Protein AF-A0A847SIV6-F1 (afdb_monomer)

Sequence (59 aa):
MKFINYLESIAGISVYPMASLLLLFTFFVGASLWAFKADKKMVDHISRIPLDNNDDHSL

pLDDT: mean 76.64, std 14.75, range [47.06, 96.88]

Organism: NCBI:txid634771

Solvent-accessible surface area (backbone atoms only — not comparable to full-atom values): 3693 Å² total; per-residue (Å²): 127,76,62,62,62,58,50,66,69,40,85,69,56,71,51,57,65,54,51,51,51,50,52,55,50,49,51,53,52,54,51,48,59,49,48,62,60,54,50,57,62,54,50,58,54,58,72,63,51,75,77,85,75,72,85,72,90,73,134

Secondary structure (DSSP, 8-state):
-HHHHHHHTSTTTTHHHHHHHHHHHHHHHHHHHHHHHHHHHHHHHHTTS----------

Foldseek 3Di:
DPVVVVCVVPPPSVVVVVVVVVVVVVVVVVVVVVVVVVVVVVVVVVVPPPPPPPPVPDD

Radius of gyration: 26.7 Å; Cα contacts (8 Å, |Δi|>4): 2; chains: 1; bounding box: 62×11×73 Å

Structure (mmCIF, N/CA/C/O backbone):
data_AF-A0A847SIV6-F1
#
_entry.id   AF-A0A847SIV6-F1
#
loop_
_atom_site.group_PDB
_atom_site.id
_atom_site.type_symbol
_atom_site.label_atom_id
_atom_site.label_alt_id
_atom_site.label_comp_id
_atom_site.label_asym_id
_atom_site.label_entity_id
_atom_site.lab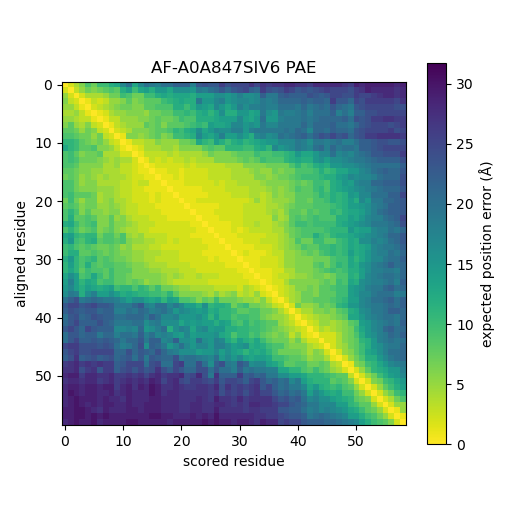el_seq_id
_atom_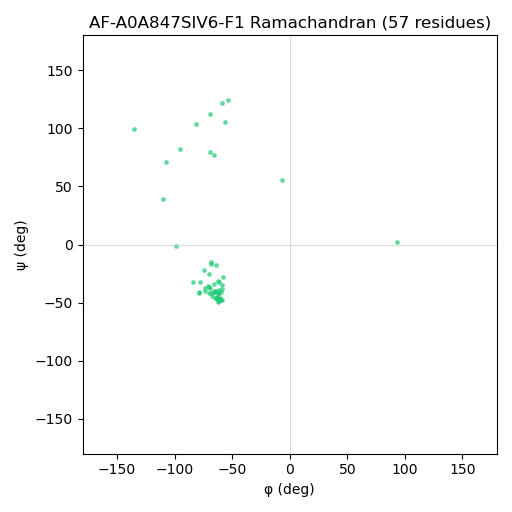site.pdbx_PDB_ins_code
_atom_site.Cartn_x
_atom_site.Cartn_y
_atom_site.Cartn_z
_atom_site.occupancy
_atom_site.B_iso_or_equiv
_atom_site.auth_seq_id
_atom_site.auth_comp_id
_atom_site.auth_asym_id
_atom_site.auth_atom_id
_atom_site.pdbx_PDB_model_num
ATOM 1 N N . MET A 1 1 ? -0.396 -1.628 32.573 1.00 57.62 1 MET A N 1
ATOM 2 C CA . MET A 1 1 ? -1.587 -2.326 32.031 1.00 57.62 1 MET A CA 1
ATOM 3 C C . MET A 1 1 ? -2.857 -1.459 31.940 1.00 57.62 1 MET A C 1
ATOM 5 O O . MET A 1 1 ? -3.805 -1.901 31.319 1.00 57.62 1 MET A O 1
ATOM 9 N N . LYS A 1 2 ? -2.910 -0.223 32.477 1.00 59.78 2 LYS A N 1
ATOM 10 C CA . LYS A 1 2 ? -4.132 0.620 32.461 1.00 59.78 2 LYS A CA 1
ATOM 11 C C . LYS A 1 2 ? -4.501 1.261 31.106 1.00 59.78 2 LYS A C 1
ATOM 13 O O . LYS A 1 2 ? -5.653 1.616 30.914 1.00 59.78 2 LYS A O 1
ATOM 18 N N . PHE A 1 3 ? -3.548 1.416 30.185 1.00 66.69 3 PHE A N 1
ATOM 19 C CA . PHE A 1 3 ? -3.758 2.181 28.944 1.00 66.69 3 PHE A CA 1
ATOM 20 C C . PHE A 1 3 ? -4.410 1.383 27.810 1.00 66.69 3 PHE A C 1
ATOM 22 O O . PHE A 1 3 ? -5.171 1.950 27.036 1.00 66.69 3 PHE A O 1
ATOM 29 N N . ILE A 1 4 ? -4.154 0.074 27.731 1.00 68.12 4 ILE A N 1
ATOM 30 C CA . ILE A 1 4 ? -4.670 -0.785 26.653 1.00 68.12 4 ILE A CA 1
ATOM 31 C C . ILE A 1 4 ? -6.206 -0.841 26.695 1.00 68.12 4 ILE A C 1
ATOM 33 O O . ILE A 1 4 ? -6.840 -0.564 25.684 1.00 68.12 4 ILE A O 1
ATOM 37 N N . ASN A 1 5 ? -6.805 -1.040 27.877 1.00 70.19 5 ASN A N 1
ATOM 38 C CA . ASN A 1 5 ? -8.267 -1.025 28.042 1.00 70.19 5 ASN A CA 1
ATOM 39 C C . ASN A 1 5 ? -8.903 0.332 27.704 1.00 70.19 5 ASN A C 1
ATOM 41 O O . ASN A 1 5 ? -10.040 0.380 27.249 1.00 70.19 5 ASN A O 1
ATOM 45 N N . TYR A 1 6 ? -8.189 1.439 27.933 1.00 73.69 6 TYR A N 1
ATOM 46 C CA . TYR A 1 6 ? -8.698 2.777 27.618 1.00 73.69 6 TYR A CA 1
ATOM 47 C C . TYR A 1 6 ? -8.771 3.005 26.108 1.00 73.69 6 TYR A C 1
ATOM 49 O O . TYR A 1 6 ? -9.707 3.636 25.635 1.00 73.69 6 TYR A O 1
ATOM 57 N N . LEU A 1 7 ? -7.800 2.474 25.361 1.00 72.75 7 LEU A N 1
ATOM 58 C CA . LEU A 1 7 ? -7.781 2.531 23.902 1.00 72.75 7 LEU A CA 1
ATOM 59 C C . LEU A 1 7 ? -8.805 1.576 23.289 1.00 72.75 7 LEU A C 1
ATOM 61 O O . LEU A 1 7 ? -9.487 1.960 22.349 1.00 72.75 7 LEU A O 1
ATOM 65 N N . GLU A 1 8 ? -8.960 0.373 23.844 1.00 71.81 8 GLU A N 1
ATO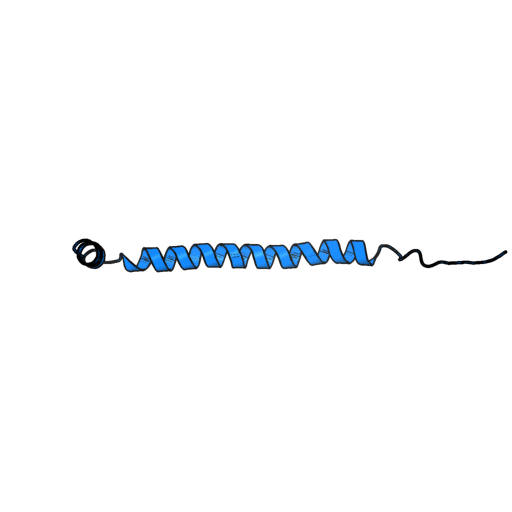M 66 C CA . GLU A 1 8 ? -9.960 -0.608 23.399 1.00 71.81 8 GLU A CA 1
ATOM 67 C C . GLU A 1 8 ? -11.401 -0.134 23.645 1.00 71.81 8 GLU A C 1
ATOM 69 O O . GLU A 1 8 ? -12.282 -0.370 22.821 1.00 71.81 8 GLU A O 1
ATOM 74 N N . SER A 1 9 ? -11.636 0.616 24.728 1.00 75.62 9 SER A N 1
ATOM 75 C CA . SER A 1 9 ? -12.929 1.258 24.997 1.00 75.62 9 SER A CA 1
ATOM 76 C C . SER A 1 9 ? -13.313 2.316 23.953 1.00 75.62 9 SER A C 1
ATOM 78 O O . SER A 1 9 ? -14.485 2.697 23.888 1.00 75.62 9 SER A O 1
ATOM 80 N N . ILE A 1 10 ? -12.361 2.817 23.155 1.00 79.31 10 ILE A N 1
ATOM 81 C CA . ILE A 1 10 ? -12.639 3.757 22.066 1.00 79.31 10 ILE A CA 1
ATOM 82 C C . ILE A 1 10 ? -13.116 2.944 20.861 1.00 79.31 10 ILE A C 1
ATOM 84 O O . ILE A 1 10 ? -12.331 2.319 20.143 1.00 79.31 10 ILE A O 1
ATOM 88 N N . ALA A 1 11 ? -14.429 2.971 20.626 1.00 78.31 11 ALA A N 1
ATOM 89 C CA . ALA A 1 11 ? -15.035 2.350 19.456 1.00 78.31 11 ALA A CA 1
ATOM 90 C C . ALA A 1 11 ? -14.356 2.863 18.170 1.00 78.31 11 ALA A C 1
ATOM 92 O O . ALA A 1 11 ? -14.288 4.067 17.930 1.00 78.31 11 ALA A O 1
ATOM 93 N N . GLY A 1 12 ? -13.837 1.945 17.348 1.00 77.50 12 GLY A N 1
ATOM 94 C CA . GLY A 1 12 ? -13.178 2.273 16.077 1.00 77.50 12 GLY A CA 1
ATOM 95 C C . GLY A 1 12 ? -11.653 2.442 16.130 1.00 77.50 12 GLY A C 1
ATOM 96 O O . GLY A 1 12 ? -11.051 2.689 15.086 1.00 77.50 12 GLY A O 1
ATOM 97 N N . ILE A 1 13 ? -10.996 2.247 17.283 1.00 86.25 13 ILE A N 1
ATOM 98 C CA . ILE A 1 13 ? -9.526 2.349 17.396 1.00 86.25 13 ILE A CA 1
ATOM 99 C C . ILE A 1 13 ? -8.768 1.382 16.463 1.00 86.25 13 ILE A C 1
ATOM 101 O O . ILE A 1 13 ? -7.664 1.682 16.011 1.00 86.25 13 ILE A O 1
ATOM 105 N N . SER A 1 14 ? -9.370 0.238 16.124 1.00 86.19 14 SER A N 1
ATOM 106 C CA . SER A 1 14 ? -8.792 -0.792 15.249 1.00 86.19 14 SER A CA 1
ATOM 107 C C . SER A 1 14 ? -8.643 -0.359 13.786 1.00 86.19 14 SER A C 1
ATOM 109 O O . SER A 1 14 ? -7.863 -0.964 13.047 1.00 86.19 14 SER A O 1
ATOM 111 N N . VAL A 1 15 ? -9.330 0.709 13.366 1.00 90.56 15 VAL A N 1
ATOM 112 C CA . VAL A 1 15 ? -9.233 1.243 12.000 1.00 90.56 15 VAL A CA 1
ATOM 113 C C . VAL A 1 15 ? -7.882 1.913 11.764 1.00 90.56 15 VAL A C 1
ATOM 115 O O . VAL A 1 15 ? -7.324 1.777 10.680 1.00 90.56 15 VAL A O 1
ATOM 118 N N . TYR A 1 16 ? -7.311 2.587 12.768 1.00 90.50 16 TYR A N 1
ATOM 119 C CA . TYR A 1 16 ? -6.042 3.304 12.607 1.00 90.50 16 TYR A CA 1
ATOM 120 C C . TYR A 1 16 ? -4.857 2.377 12.261 1.00 90.50 16 TYR A C 1
ATOM 122 O O . TYR A 1 16 ? -4.143 2.689 11.305 1.00 90.50 16 TYR A O 1
ATOM 130 N N . PRO A 1 17 ? -4.650 1.227 12.942 1.00 90.38 17 PRO A N 1
ATOM 131 C CA . PRO A 1 17 ? -3.641 0.243 12.545 1.00 90.38 17 PRO A CA 1
ATOM 132 C C . PRO A 1 17 ? -3.867 -0.357 11.151 1.00 90.38 17 PRO A C 1
ATOM 134 O O . PRO A 1 17 ? -2.915 -0.529 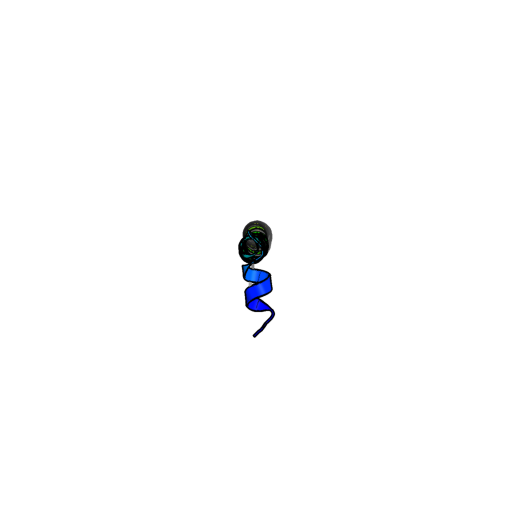10.395 1.00 90.38 17 PRO A O 1
ATOM 137 N N . MET A 1 18 ? -5.113 -0.681 10.786 1.00 92.62 18 MET A N 1
ATOM 138 C CA . MET A 1 18 ? -5.4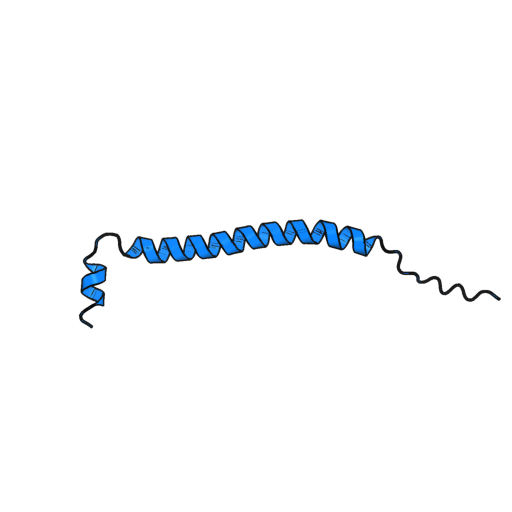03 -1.230 9.455 1.00 92.62 18 MET A CA 1
ATOM 139 C C . MET A 1 18 ? -5.168 -0.196 8.352 1.00 92.62 18 MET A C 1
ATOM 141 O O . MET A 1 18 ? -4.553 -0.508 7.333 1.00 92.62 18 MET A O 1
ATOM 145 N N . ALA A 1 19 ? -5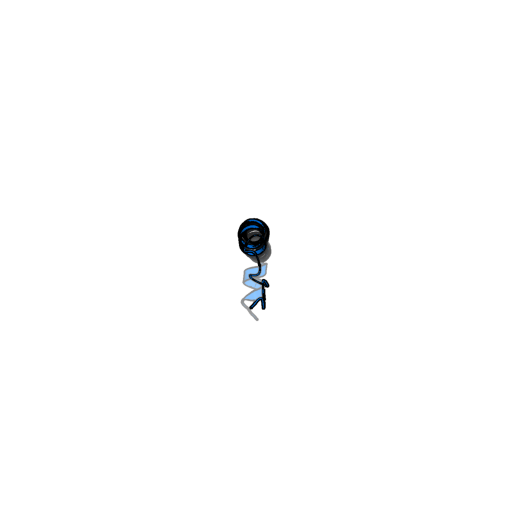.620 1.041 8.557 1.00 94.62 19 ALA A N 1
ATOM 146 C CA . ALA A 1 19 ? -5.457 2.121 7.596 1.00 94.62 19 ALA A CA 1
ATOM 147 C C . ALA A 1 19 ? -3.983 2.498 7.403 1.00 94.62 19 ALA A C 1
ATOM 149 O O . ALA A 1 19 ? -3.567 2.725 6.270 1.00 94.62 19 ALA A O 1
ATOM 150 N N . SER A 1 20 ? -3.176 2.525 8.471 1.00 94.56 20 SER A N 1
ATOM 151 C CA . SER A 1 20 ? -1.739 2.802 8.356 1.00 94.56 20 SER A CA 1
ATOM 152 C C . SER A 1 20 ? -1.007 1.704 7.583 1.00 94.56 20 SER A C 1
ATOM 154 O O . SER A 1 20 ? -0.191 2.013 6.713 1.00 94.56 20 SER A O 1
ATOM 156 N N . LEU A 1 21 ? -1.351 0.437 7.831 1.00 94.00 21 LEU A N 1
ATOM 157 C CA . LEU A 1 21 ? -0.800 -0.702 7.101 1.00 94.00 21 LEU A CA 1
ATOM 158 C C . LEU A 1 21 ? -1.173 -0.639 5.618 1.00 94.00 21 LEU A C 1
ATOM 160 O O . LEU A 1 21 ? -0.303 -0.796 4.765 1.00 94.00 21 LEU A O 1
ATOM 164 N N . LEU A 1 22 ? -2.437 -0.347 5.306 1.00 96.06 22 LEU A N 1
ATOM 165 C CA . LEU A 1 22 ? -2.904 -0.188 3.929 1.00 96.06 22 LEU A CA 1
ATOM 166 C C . LEU A 1 22 ? -2.258 1.011 3.232 1.00 96.06 22 LEU A C 1
ATOM 168 O O . LEU A 1 22 ? -1.882 0.890 2.069 1.00 96.06 22 LEU A O 1
ATOM 172 N N . LEU A 1 23 ? -2.096 2.146 3.915 1.00 95.88 23 LEU A N 1
ATOM 173 C CA . LEU A 1 23 ? -1.417 3.323 3.367 1.00 95.88 23 LEU A CA 1
ATOM 174 C C . LEU A 1 23 ? 0.043 3.019 3.032 1.00 95.88 23 LEU A C 1
ATOM 176 O O . LEU A 1 23 ? 0.483 3.289 1.914 1.00 95.88 23 LEU A O 1
ATOM 180 N N . LEU A 1 24 ? 0.776 2.416 3.969 1.00 95.56 24 LEU A N 1
ATOM 181 C CA . LEU A 1 24 ? 2.175 2.046 3.768 1.00 95.56 24 LEU A CA 1
ATOM 182 C C . LEU A 1 24 ? 2.308 1.017 2.639 1.00 95.56 24 LEU A C 1
ATOM 184 O O . LEU A 1 24 ? 3.119 1.183 1.731 1.00 95.56 24 LEU A O 1
ATOM 188 N N . PHE A 1 25 ? 1.465 -0.014 2.650 1.00 96.00 25 PHE A N 1
ATOM 189 C CA . PHE A 1 25 ? 1.442 -1.038 1.612 1.00 96.00 25 PHE A CA 1
ATOM 190 C C . PHE A 1 25 ? 1.126 -0.448 0.234 1.00 96.00 25 PHE A C 1
ATOM 192 O O . PHE A 1 25 ? 1.840 -0.715 -0.729 1.00 96.00 25 PHE A O 1
ATOM 199 N N . THR A 1 26 ? 0.109 0.411 0.137 1.00 96.88 26 THR A N 1
ATOM 200 C CA . THR A 1 26 ? -0.280 1.070 -1.120 1.00 96.88 26 THR A CA 1
ATOM 201 C C . THR A 1 26 ? 0.846 1.947 -1.656 1.00 96.88 26 THR A C 1
ATOM 203 O O . THR A 1 26 ? 1.095 1.946 -2.861 1.00 96.88 26 THR A O 1
ATOM 206 N N . PHE A 1 27 ? 1.573 2.647 -0.779 1.00 95.69 27 PHE A N 1
ATOM 207 C CA . PHE A 1 27 ? 2.750 3.420 -1.170 1.00 95.69 27 PHE A CA 1
ATOM 208 C C . PHE A 1 27 ? 3.823 2.528 -1.811 1.00 95.69 27 PHE A C 1
ATOM 210 O O . PHE A 1 27 ? 4.296 2.822 -2.911 1.00 95.69 27 PHE A O 1
ATOM 217 N N . PHE A 1 28 ? 4.147 1.396 -1.182 1.00 94.19 28 PHE A N 1
ATOM 218 C CA . PHE A 1 28 ? 5.104 0.432 -1.731 1.00 94.19 28 PHE A CA 1
ATOM 219 C C . PHE A 1 28 ? 4.633 -0.210 -3.039 1.00 94.19 28 PHE A C 1
ATOM 221 O O . PHE A 1 28 ? 5.433 -0.368 -3.963 1.00 94.19 28 PHE A O 1
ATOM 228 N N . VAL A 1 29 ? 3.350 -0.555 -3.154 1.00 95.62 29 VAL A N 1
ATOM 229 C CA . VAL A 1 29 ? 2.774 -1.116 -4.387 1.00 95.62 29 VAL A CA 1
ATOM 230 C C . VAL A 1 29 ? 2.826 -0.093 -5.520 1.00 95.62 29 VAL A C 1
ATOM 232 O O . VAL A 1 29 ? 3.270 -0.423 -6.620 1.00 95.62 29 VAL A O 1
ATOM 235 N N . GLY A 1 30 ? 2.442 1.158 -5.257 1.00 95.12 30 GLY A N 1
ATOM 236 C CA . GLY A 1 30 ? 2.511 2.242 -6.235 1.00 95.12 30 GLY A CA 1
ATOM 237 C C . GLY A 1 30 ? 3.940 2.499 -6.714 1.00 95.12 30 GLY A C 1
ATOM 238 O O . GLY A 1 30 ? 4.184 2.561 -7.921 1.00 95.12 30 GLY A O 1
ATOM 239 N N . ALA A 1 31 ? 4.896 2.570 -5.783 1.00 92.31 31 ALA A N 1
ATOM 240 C CA . ALA A 1 31 ? 6.313 2.714 -6.102 1.00 92.31 31 ALA A CA 1
ATOM 241 C C . ALA A 1 31 ? 6.850 1.518 -6.903 1.00 92.31 31 ALA A C 1
ATOM 243 O O . ALA A 1 31 ? 7.549 1.721 -7.891 1.00 92.31 31 ALA A O 1
ATOM 244 N N . SER A 1 32 ? 6.477 0.286 -6.540 1.00 92.44 32 SER A N 1
ATOM 245 C CA . SER A 1 32 ? 6.888 -0.927 -7.261 1.00 92.44 32 SER A CA 1
ATOM 246 C C . SER A 1 32 ? 6.384 -0.907 -8.703 1.00 92.44 32 SER A C 1
ATOM 248 O O . SER A 1 32 ? 7.165 -1.087 -9.633 1.00 92.44 32 SER A O 1
ATOM 250 N N . LEU A 1 33 ? 5.099 -0.602 -8.9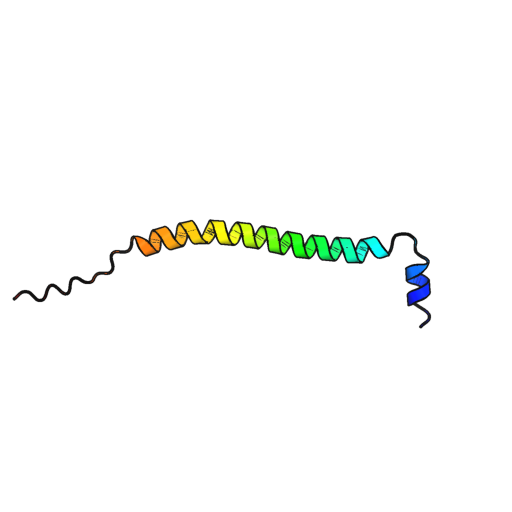14 1.00 91.56 33 LEU A N 1
ATOM 251 C CA . LEU A 1 33 ? 4.517 -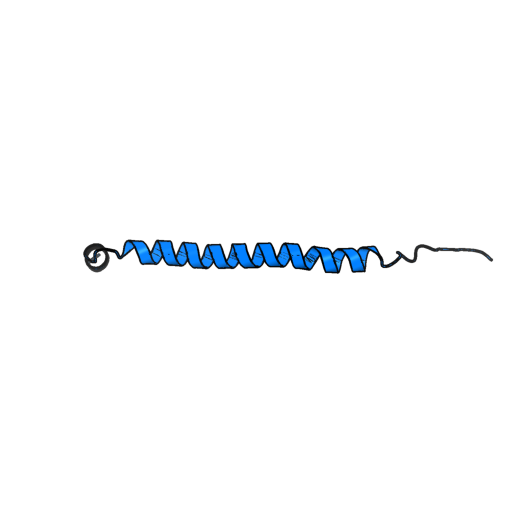0.468 -10.255 1.00 91.56 33 LEU A CA 1
ATOM 252 C C . LEU A 1 33 ? 5.221 0.615 -11.088 1.00 91.56 33 LEU A C 1
ATOM 254 O O . LEU A 1 33 ? 5.419 0.442 -12.294 1.00 91.56 33 LEU A O 1
ATOM 258 N N . TRP A 1 34 ? 5.611 1.726 -10.460 1.00 88.56 34 TRP A N 1
ATOM 259 C CA . TRP A 1 34 ? 6.360 2.789 -11.125 1.00 88.56 34 TRP A CA 1
ATOM 260 C C . TRP A 1 34 ? 7.799 2.370 -11.462 1.00 88.56 34 TRP A C 1
ATOM 262 O O . TRP A 1 34 ? 8.246 2.605 -12.586 1.00 88.56 34 TRP A O 1
ATOM 272 N N . ALA A 1 35 ? 8.483 1.677 -10.549 1.00 88.19 35 ALA A N 1
ATOM 273 C CA . ALA A 1 35 ? 9.832 1.150 -10.749 1.00 88.19 35 ALA A CA 1
ATOM 274 C C . ALA A 1 35 ? 9.893 0.179 -11.941 1.00 88.19 35 ALA A C 1
ATOM 276 O O . ALA A 1 35 ? 10.700 0.375 -12.848 1.00 88.19 35 ALA A O 1
ATOM 277 N N . PHE A 1 36 ? 8.960 -0.778 -12.028 1.00 84.12 36 PHE A N 1
ATOM 278 C CA . PHE A 1 36 ? 8.891 -1.711 -13.163 1.00 84.12 36 PHE A CA 1
ATOM 279 C C . PHE A 1 36 ? 8.658 -1.009 -14.515 1.00 84.12 36 PHE A C 1
ATOM 281 O O . PHE A 1 36 ? 9.139 -1.478 -15.551 1.00 84.12 36 PHE A O 1
ATOM 288 N N . LYS A 1 37 ? 7.930 0.118 -14.538 1.00 80.25 37 LYS A N 1
ATOM 289 C CA . LYS A 1 37 ? 7.762 0.932 -15.757 1.00 80.25 37 LYS A CA 1
ATOM 290 C C . LYS A 1 37 ? 9.026 1.716 -16.116 1.00 80.25 37 LYS A C 1
ATOM 292 O O . LYS A 1 37 ? 9.305 1.866 -17.306 1.00 80.25 37 LYS A O 1
ATOM 297 N N . ALA A 1 38 ? 9.760 2.229 -15.129 1.00 75.00 38 ALA A N 1
ATOM 298 C CA . ALA A 1 38 ? 10.983 2.999 -15.347 1.00 75.00 38 ALA A CA 1
ATOM 299 C C . ALA A 1 38 ? 12.127 2.125 -15.892 1.00 75.00 38 ALA A C 1
ATOM 301 O O . ALA A 1 38 ? 12.793 2.527 -16.851 1.00 75.00 38 ALA A O 1
ATOM 302 N N . ASP A 1 39 ? 12.287 0.908 -15.364 1.00 67.88 39 ASP A N 1
ATOM 303 C CA . ASP A 1 39 ? 13.363 -0.008 -15.768 1.00 67.88 39 ASP A CA 1
ATOM 304 C C . ASP A 1 39 ? 13.314 -0.365 -17.256 1.00 67.88 39 ASP A C 1
ATOM 306 O O . ASP A 1 39 ? 14.337 -0.350 -17.940 1.00 67.88 39 ASP A O 1
ATOM 310 N N . LYS A 1 40 ? 12.119 -0.602 -17.814 1.00 64.56 40 LYS A N 1
ATOM 311 C CA . LYS A 1 40 ? 11.988 -0.999 -19.226 1.00 64.56 40 LYS A CA 1
ATOM 312 C C . LYS A 1 40 ? 12.570 0.026 -20.200 1.00 64.56 40 LYS A C 1
ATOM 314 O O . LYS A 1 40 ? 13.114 -0.372 -21.221 1.00 64.56 40 LYS A O 1
ATOM 319 N N . LYS A 1 41 ? 12.474 1.327 -19.909 1.00 65.44 41 LYS A N 1
ATOM 320 C CA . LYS A 1 41 ? 12.974 2.376 -20.815 1.00 65.44 41 LYS A CA 1
ATOM 321 C C . LYS A 1 41 ? 14.496 2.534 -20.732 1.00 65.44 41 LYS A C 1
ATOM 323 O O . LYS A 1 41 ? 15.123 2.870 -21.732 1.00 65.44 41 LYS A O 1
ATOM 328 N N . MET A 1 42 ? 15.083 2.301 -19.557 1.00 64.94 42 MET A N 1
ATOM 329 C CA . MET A 1 42 ? 16.530 2.406 -19.347 1.00 64.94 42 MET A CA 1
ATOM 330 C C . MET A 1 42 ? 17.265 1.166 -19.869 1.00 64.94 42 MET A C 1
ATOM 332 O O . MET A 1 42 ? 18.275 1.299 -20.558 1.00 64.94 42 MET A O 1
ATOM 336 N N . VAL A 1 43 ? 16.704 -0.025 -19.635 1.00 68.31 43 VAL A N 1
ATOM 337 C CA . VAL A 1 43 ? 17.241 -1.298 -20.138 1.00 68.31 43 VAL A CA 1
ATOM 338 C C . VAL A 1 43 ? 17.253 -1.338 -21.666 1.00 68.31 43 VAL A C 1
ATOM 340 O O . VAL A 1 43 ? 18.244 -1.761 -22.247 1.00 68.31 43 VAL A O 1
ATOM 343 N N . ASP A 1 44 ? 16.211 -0.836 -22.335 1.00 68.44 44 ASP A N 1
ATOM 344 C CA . ASP A 1 44 ? 16.134 -0.851 -23.805 1.00 68.44 44 ASP A CA 1
ATOM 345 C C . ASP A 1 44 ? 17.137 0.114 -24.469 1.00 68.44 44 ASP A C 1
ATOM 347 O O . ASP A 1 44 ? 17.555 -0.099 -25.606 1.00 68.44 44 ASP A O 1
ATOM 351 N N . HIS A 1 45 ? 17.555 1.166 -23.753 1.00 66.31 45 HIS A N 1
ATOM 352 C CA . HIS A 1 45 ? 18.582 2.102 -24.214 1.00 66.31 45 HIS A CA 1
ATOM 353 C C . HIS A 1 45 ? 19.989 1.514 -24.029 1.00 66.31 45 HIS A C 1
ATOM 355 O O . HIS A 1 45 ? 20.809 1.600 -24.937 1.00 66.31 45 HIS A O 1
ATOM 361 N N . ILE A 1 46 ? 20.245 0.853 -22.894 1.00 69.31 46 ILE A N 1
ATOM 362 C CA . ILE A 1 46 ? 21.521 0.174 -22.611 1.00 69.31 46 ILE A CA 1
ATOM 363 C C . ILE A 1 46 ? 21.692 -1.062 -23.506 1.00 69.31 46 ILE A C 1
ATOM 365 O O . ILE A 1 46 ? 22.777 -1.301 -24.020 1.00 69.31 46 ILE A O 1
ATOM 369 N N . SER A 1 47 ? 20.611 -1.799 -23.776 1.00 64.94 47 SER A N 1
ATOM 370 C CA . SER A 1 47 ? 20.618 -2.972 -24.661 1.00 64.94 47 SER A CA 1
ATOM 371 C C . SER A 1 47 ? 20.859 -2.631 -26.137 1.00 64.94 47 SER A C 1
ATOM 373 O O . SER A 1 47 ? 21.118 -3.538 -26.926 1.00 64.94 47 SER A O 1
ATOM 375 N N . ARG A 1 48 ? 20.740 -1.355 -26.529 1.00 67.12 4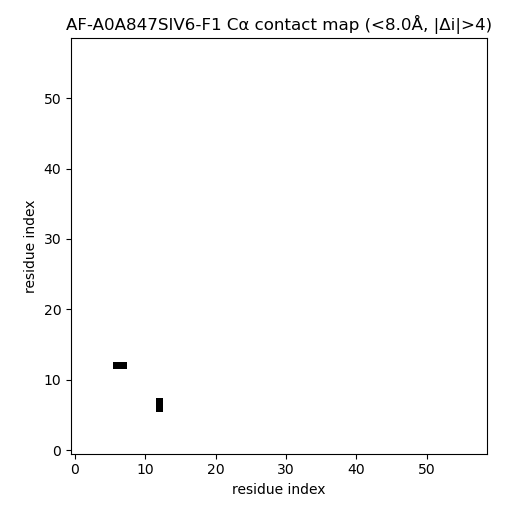8 ARG A N 1
ATOM 376 C CA . ARG A 1 48 ? 21.059 -0.855 -27.879 1.00 67.12 48 ARG A CA 1
ATOM 377 C C . ARG A 1 48 ? 22.432 -0.207 -27.965 1.00 67.12 48 ARG A C 1
ATOM 379 O O . ARG A 1 48 ? 22.800 0.228 -29.053 1.00 67.12 48 ARG A O 1
ATOM 386 N N . ILE A 1 49 ? 23.176 -0.132 -26.862 1.00 69.62 49 ILE A N 1
ATOM 387 C CA . ILE A 1 49 ? 24.596 0.188 -26.942 1.00 69.62 49 ILE A CA 1
ATOM 388 C C . ILE A 1 49 ? 25.233 -1.042 -27.591 1.00 69.62 49 ILE A C 1
ATOM 390 O O . ILE A 1 49 ? 25.186 -2.119 -26.989 1.00 69.62 49 ILE A O 1
ATOM 394 N N . PRO A 1 50 ? 25.746 -0.937 -28.830 1.00 66.44 50 PRO A N 1
ATOM 395 C CA . PRO A 1 50 ? 26.481 -2.041 -29.410 1.00 66.44 50 PRO A CA 1
ATOM 396 C C . PRO A 1 50 ? 27.646 -2.311 -28.460 1.00 66.44 50 PRO A C 1
ATOM 398 O O . PRO A 1 50 ? 28.418 -1.405 -28.150 1.00 66.44 50 PRO A O 1
ATOM 401 N N . LEU A 1 51 ? 27.725 -3.535 -27.937 1.00 60.75 51 LEU A N 1
ATOM 402 C CA . LEU A 1 51 ? 28.970 -4.039 -27.383 1.00 60.75 51 LEU A CA 1
ATOM 403 C C . LEU A 1 51 ? 29.978 -3.910 -28.521 1.00 60.75 51 LEU A C 1
ATOM 405 O O . LEU A 1 51 ? 29.866 -4.626 -29.517 1.00 60.75 51 LEU A O 1
ATOM 409 N N . ASP A 1 52 ? 30.864 -2.926 -28.416 1.00 59.44 52 ASP A N 1
ATOM 410 C CA . ASP A 1 52 ? 32.000 -2.743 -29.306 1.00 59.44 52 ASP A CA 1
ATOM 411 C C . ASP A 1 52 ? 32.943 -3.934 -29.096 1.00 59.44 52 ASP A C 1
ATOM 413 O O . ASP A 1 52 ? 33.911 -3.878 -28.349 1.00 59.44 52 ASP A O 1
ATOM 417 N N . ASN A 1 53 ? 32.551 -5.068 -29.673 1.00 59.56 53 ASN A N 1
ATOM 418 C CA . ASN A 1 53 ? 33.279 -6.328 -29.702 1.00 59.56 53 ASN A CA 1
ATOM 419 C C . ASN A 1 53 ? 33.764 -6.587 -31.138 1.00 59.56 53 ASN A C 1
ATOM 421 O O . ASN A 1 53 ? 33.680 -7.709 -31.632 1.00 59.56 53 ASN A O 1
ATOM 425 N N . ASN A 1 54 ? 34.206 -5.535 -31.828 1.00 54.09 54 ASN A N 1
ATOM 426 C CA . ASN A 1 54 ? 35.103 -5.675 -32.970 1.00 54.09 54 ASN A CA 1
ATOM 427 C C . ASN A 1 54 ? 36.476 -5.178 -32.484 1.00 54.09 54 ASN A C 1
ATOM 429 O O . ASN A 1 54 ? 36.901 -4.070 -32.783 1.00 54.09 54 ASN A O 1
ATOM 433 N N . ASP A 1 55 ? 37.166 -5.917 -31.618 1.00 58.81 55 ASP A N 1
ATOM 434 C CA . ASP A 1 55 ? 38.122 -6.948 -32.042 1.00 58.81 55 ASP A CA 1
ATOM 435 C C . ASP A 1 55 ? 38.148 -7.239 -33.559 1.00 58.81 55 ASP A C 1
ATOM 437 O O . ASP A 1 55 ? 37.998 -8.384 -33.977 1.00 58.81 55 ASP A O 1
ATOM 441 N N . ASP A 1 56 ? 38.368 -6.220 -34.401 1.00 53.34 56 ASP A N 1
ATOM 442 C CA . ASP A 1 56 ? 38.877 -6.448 -35.756 1.00 53.34 56 ASP A CA 1
ATOM 443 C C . ASP A 1 56 ? 40.394 -6.273 -35.742 1.00 53.34 56 ASP A C 1
ATOM 445 O O . ASP A 1 56 ? 40.984 -5.221 -35.996 1.00 53.34 56 ASP A O 1
ATOM 449 N N . HIS A 1 57 ? 41.021 -7.363 -35.323 1.00 53.50 57 HIS A N 1
ATOM 450 C CA . HIS A 1 57 ? 42.432 -7.630 -35.473 1.00 53.50 57 HIS A CA 1
ATOM 451 C C . HIS A 1 57 ? 42.717 -7.870 -36.965 1.00 53.50 57 HIS A C 1
ATOM 453 O O . HIS A 1 57 ? 42.855 -9.014 -37.398 1.00 53.50 57 HIS A O 1
ATOM 459 N N . SER A 1 58 ? 42.822 -6.807 -37.765 1.00 47.47 58 SER A N 1
ATOM 460 C CA . SER A 1 58 ? 43.232 -6.923 -39.168 1.00 47.47 58 SER A CA 1
ATOM 461 C C . SER A 1 58 ? 44.269 -5.864 -39.571 1.00 47.47 58 SER A C 1
ATOM 463 O O . SER A 1 58 ? 43.908 -4.745 -39.924 1.00 47.47 58 SER A O 1
ATOM 465 N N . LEU A 1 59 ? 45.530 -6.326 -39.578 1.00 47.06 59 LEU A N 1
ATOM 466 C CA . LEU A 1 59 ? 46.728 -5.836 -40.292 1.00 47.06 59 LEU A CA 1
ATOM 467 C C . LEU A 1 59 ? 47.347 -4.493 -39.869 1.00 47.06 59 LEU A C 1
ATOM 469 O O . LEU A 1 59 ? 46.820 -3.423 -40.236 1.00 47.06 59 LEU A O 1
#

Mean predicted aligned error: 12.95 Å